Protein AF-A0A7S1YG46-F1 (afdb_monomer)

Secondary structure (DSSP, 8-state):
-TT---HHHHHHHHHHHHHHHHHHHHHHHHHHHHHHHHHHHHHHHHHHHHHHHHHHHHHHHHHHHHHHHHHHHHHHHHHHHHHHHHHH-SS--HHHHHHHHHHHHHHHHHHHHHHHHHHHHHHHHHHHHHHHHHHHHHHHHHHHHHHHHHHHHHHHHHHHHHHHHHHHHH--

Sequence (172 aa):
NPLKRPLAEIVVDKHVILYKETLVELEEVKKQLEATSTKLKGRDEETASLQQTLSRAEQDAHDAKSRAEQLEDQLKAVAAAQEQVSAAQSVSTPKEETISEGHHRLQQEHRDLRDTWETTQQESRTLRQELDREREGRVADAQELTAIRAELGALQHEMQALSDHQDVRTLS

pLDDT: mean 85.01, std 12.05, range [45.81, 96.38]

Organism: NCBI:txid210454

Radius of gyration: 37.29 Å; Cα contacts (8 Å, |Δi|>4): 87; chains: 1; bounding box: 83×27×105 Å

Solvent-accessible surface area (backbone atoms only — not comparable to full-atom values): 9106 Å² total; per-residue (Å²): 129,95,83,73,73,55,71,68,59,59,51,48,55,50,51,55,48,49,49,53,52,51,48,53,52,44,53,51,47,48,51,50,45,53,52,43,52,50,49,44,52,52,45,55,52,49,45,51,52,45,52,54,51,37,55,48,34,52,49,53,27,50,54,32,46,55,51,31,55,52,43,52,54,49,51,54,52,50,52,53,51,48,53,52,50,60,73,72,40,100,76,70,70,73,67,54,52,55,51,52,52,52,50,53,50,50,54,46,56,35,48,54,30,49,54,50,26,53,51,33,50,52,50,36,55,52,45,49,54,52,44,50,51,47,52,52,50,42,53,52,41,54,51,50,47,50,50,43,52,52,52,47,53,50,47,51,52,51,49,50,54,53,49,55,57,50,56,60,60,78,77,105

Foldseek 3Di:
DPPDDDPVVVVVVVLVVVLVVLVVVLVVLVVVLVVLVVVLVVLVVVLVVLVVVLVVLVVLLVVLVVVLVVLVVVLVVLVVVLVVVVVVDPDDPPVNVVSVVVNVVSVVSSVVSVVSSVVSVVVSVVSVVVSVVSVVVSVVSVVVSVVSVVVSVVSVVVSVVSVVVVVVVVVD

Structure (mmCIF, N/CA/C/O backbone):
data_AF-A0A7S1YG46-F1
#
_entry.id   AF-A0A7S1YG46-F1
#
loop_
_atom_site.group_PDB
_atom_site.id
_atom_site.type_symbol
_atom_site.label_atom_id
_atom_site.label_alt_id
_atom_site.label_comp_id
_atom_site.label_asym_id
_atom_site.label_entity_id
_atom_site.label_seq_id
_atom_site.pdbx_PDB_ins_code
_atom_site.Cartn_x
_atom_site.Cartn_y
_atom_site.Cartn_z
_atom_site.occupancy
_atom_site.B_iso_or_equiv
_atom_site.auth_seq_id
_atom_site.auth_comp_id
_atom_site.auth_asym_id
_atom_site.auth_atom_id
_atom_site.pdbx_PDB_model_num
ATOM 1 N N . ASN A 1 1 ? 47.379 17.885 -52.224 1.00 47.41 1 ASN A N 1
ATOM 2 C CA . ASN A 1 1 ? 45.932 18.181 -52.207 1.00 47.41 1 ASN A CA 1
ATOM 3 C C . ASN A 1 1 ? 45.300 17.341 -51.096 1.00 47.41 1 ASN A C 1
ATOM 5 O O . ASN A 1 1 ? 44.994 16.183 -51.346 1.00 47.41 1 ASN A O 1
ATOM 9 N N . PRO A 1 2 ? 45.220 17.849 -49.855 1.00 47.88 2 PRO A N 1
ATOM 10 C CA . PRO A 1 2 ? 44.826 17.064 -48.675 1.00 47.88 2 PRO A CA 1
ATOM 11 C C . PRO A 1 2 ? 43.309 16.796 -48.566 1.00 47.88 2 PRO A C 1
ATOM 13 O O . PRO A 1 2 ? 42.843 16.319 -47.542 1.00 47.88 2 PRO A O 1
ATOM 16 N N . LEU A 1 3 ? 42.530 17.089 -49.614 1.00 56.41 3 LEU A N 1
ATOM 17 C CA . LEU A 1 3 ? 41.060 17.092 -49.587 1.00 56.41 3 LEU A CA 1
ATOM 18 C C . LEU A 1 3 ? 40.397 15.903 -50.301 1.00 56.41 3 LEU A C 1
ATOM 20 O O . LEU A 1 3 ? 39.208 15.951 -50.594 1.00 56.41 3 LEU A O 1
ATOM 24 N N . LYS A 1 4 ? 41.129 14.826 -50.594 1.00 56.94 4 LYS A N 1
ATOM 25 C CA . LYS A 1 4 ? 40.539 13.606 -51.165 1.00 56.94 4 LYS A CA 1
ATOM 26 C C . LYS A 1 4 ? 40.788 12.416 -50.251 1.00 56.94 4 LYS A C 1
ATOM 28 O O . LYS A 1 4 ? 41.571 11.536 -50.590 1.00 56.94 4 LYS A O 1
ATOM 33 N N . ARG A 1 5 ? 40.109 12.385 -49.100 1.00 59.00 5 ARG A N 1
ATOM 34 C CA . ARG A 1 5 ? 39.819 11.084 -48.487 1.00 59.00 5 ARG A CA 1
ATOM 35 C C . ARG A 1 5 ? 38.847 10.339 -49.408 1.00 59.00 5 ARG A C 1
ATOM 37 O O . ARG A 1 5 ? 37.909 10.971 -49.908 1.00 59.00 5 ARG A O 1
ATOM 44 N N . PRO A 1 6 ? 39.058 9.045 -49.684 1.00 71.69 6 PRO A N 1
ATOM 45 C CA . PRO A 1 6 ? 38.084 8.245 -50.408 1.00 71.69 6 PRO A CA 1
ATOM 46 C C . PRO A 1 6 ? 36.746 8.278 -49.661 1.00 71.69 6 PRO A C 1
ATOM 48 O O . PRO A 1 6 ? 36.713 8.165 -48.437 1.00 71.69 6 PRO A O 1
ATOM 51 N N . LEU A 1 7 ? 35.633 8.395 -50.390 1.00 66.19 7 LEU A N 1
ATOM 52 C CA . LEU A 1 7 ? 34.276 8.372 -49.818 1.00 66.19 7 LEU A CA 1
ATOM 53 C C . LEU A 1 7 ? 34.048 7.169 -48.883 1.00 66.19 7 LEU A C 1
ATOM 55 O O . LEU A 1 7 ? 33.333 7.294 -47.895 1.00 66.19 7 LEU A O 1
ATOM 59 N N . ALA A 1 8 ? 34.690 6.031 -49.160 1.00 62.94 8 ALA A N 1
ATOM 60 C CA . ALA A 1 8 ? 34.636 4.841 -48.317 1.00 62.94 8 ALA A CA 1
ATOM 61 C C . ALA A 1 8 ? 35.151 5.092 -46.885 1.00 62.94 8 ALA A C 1
ATOM 63 O O . ALA A 1 8 ? 34.512 4.661 -45.932 1.00 62.94 8 ALA A O 1
ATOM 64 N N . GLU A 1 9 ? 36.243 5.843 -46.731 1.00 66.06 9 GLU A N 1
ATOM 65 C CA . GLU A 1 9 ? 36.902 6.114 -45.445 1.00 66.06 9 GLU A CA 1
ATOM 66 C C . GLU A 1 9 ? 36.054 7.059 -44.571 1.00 66.06 9 GLU A C 1
ATOM 68 O O . GLU A 1 9 ? 35.836 6.802 -43.392 1.00 66.06 9 GLU A O 1
ATOM 73 N N . ILE A 1 10 ? 35.453 8.090 -45.182 1.00 71.31 10 ILE A N 1
ATOM 74 C CA . ILE A 1 10 ? 34.524 9.020 -44.508 1.00 71.31 10 ILE A CA 1
ATOM 75 C C . ILE A 1 10 ? 33.268 8.291 -44.008 1.00 71.31 10 ILE A C 1
ATOM 77 O O . ILE A 1 10 ? 32.745 8.594 -42.935 1.00 71.31 10 ILE A O 1
ATOM 81 N N . VAL A 1 11 ? 32.759 7.329 -44.784 1.00 70.88 11 VAL A N 1
ATOM 82 C CA . VAL A 1 11 ? 31.566 6.568 -44.393 1.00 70.88 11 VAL A CA 1
ATOM 83 C C . VAL A 1 11 ? 31.880 5.580 -43.267 1.00 70.88 11 VAL A C 1
ATOM 85 O O . VAL A 1 11 ? 31.024 5.389 -42.405 1.00 70.88 11 VAL A O 1
ATOM 88 N N . VAL A 1 12 ? 33.080 4.990 -43.238 1.00 74.06 12 VAL A N 1
ATOM 89 C CA . VAL A 1 12 ? 33.535 4.133 -42.128 1.00 74.06 12 VAL A CA 1
ATOM 90 C C . VAL A 1 12 ? 33.676 4.944 -40.840 1.00 74.06 12 VAL A C 1
ATOM 92 O O . VAL A 1 12 ? 33.103 4.547 -39.827 1.00 74.06 12 VAL A O 1
ATOM 95 N N . ASP A 1 13 ? 34.325 6.112 -40.892 1.00 78.94 13 ASP A N 1
ATOM 96 C CA . ASP A 1 13 ? 34.451 7.012 -39.734 1.00 78.94 13 ASP A CA 1
ATOM 97 C C . ASP A 1 13 ? 33.069 7.372 -39.161 1.00 78.94 13 ASP A C 1
ATOM 99 O O . ASP A 1 13 ? 32.851 7.300 -37.951 1.00 78.94 13 ASP A O 1
ATOM 103 N N . LYS A 1 14 ? 32.094 7.679 -40.031 1.00 82.62 14 LYS A N 1
ATOM 104 C CA . LYS A 1 14 ? 30.720 7.987 -39.610 1.00 82.62 14 LYS A CA 1
ATOM 105 C C . LYS A 1 14 ? 30.000 6.786 -38.979 1.00 82.62 14 LYS A C 1
ATOM 107 O O . LYS A 1 14 ? 29.312 6.971 -37.983 1.00 82.62 14 LYS A O 1
ATOM 112 N N . HIS A 1 15 ? 30.158 5.573 -39.516 1.00 81.38 15 HIS A N 1
ATOM 113 C CA . HIS A 1 15 ? 29.545 4.367 -38.933 1.00 81.38 15 HIS A CA 1
ATOM 114 C C . HIS A 1 15 ? 30.136 4.020 -37.566 1.00 81.38 15 HIS A C 1
ATOM 116 O O . HIS A 1 15 ? 29.400 3.632 -36.668 1.00 81.38 15 HIS A O 1
ATOM 122 N N . VAL A 1 16 ? 31.450 4.187 -37.390 1.00 84.50 16 VAL A N 1
ATOM 123 C CA . VAL A 1 16 ? 32.114 3.961 -36.097 1.00 84.50 16 VAL A CA 1
ATOM 124 C C . VAL A 1 16 ? 31.633 4.962 -35.046 1.00 84.50 16 VAL A C 1
ATOM 126 O O . VAL A 1 16 ? 31.479 4.586 -33.886 1.00 84.50 16 VAL A O 1
ATOM 129 N N . ILE A 1 17 ? 31.407 6.222 -35.431 1.00 87.25 17 ILE A N 1
ATOM 130 C CA . ILE A 1 17 ? 30.843 7.241 -34.535 1.00 87.25 17 ILE A CA 1
ATOM 131 C C . ILE A 1 17 ? 29.425 6.844 -34.117 1.00 87.25 17 ILE A C 1
ATOM 133 O O . ILE A 1 17 ? 29.183 6.714 -32.922 1.00 87.25 17 ILE A O 1
ATOM 137 N N . LEU A 1 18 ? 28.548 6.544 -35.083 1.00 87.75 18 LEU A N 1
ATOM 138 C CA . LEU A 1 18 ? 27.166 6.138 -34.806 1.00 87.75 18 LEU A CA 1
ATOM 139 C C . LEU A 1 18 ? 27.104 4.893 -33.913 1.00 87.75 18 LEU A C 1
ATOM 141 O O . LEU A 1 18 ? 26.410 4.899 -32.909 1.00 87.75 18 LEU A O 1
ATOM 145 N N . TYR A 1 19 ? 27.903 3.860 -34.197 1.00 88.31 19 TYR A N 1
ATOM 146 C CA . TYR A 1 19 ? 27.942 2.646 -33.374 1.00 88.31 19 TYR A CA 1
ATOM 147 C C . TYR A 1 19 ? 28.326 2.931 -31.913 1.00 88.31 19 TYR A C 1
ATOM 149 O O . TYR A 1 19 ? 27.771 2.336 -30.992 1.00 88.31 19 TYR A O 1
ATOM 157 N N . LYS A 1 20 ? 29.279 3.844 -31.683 1.00 89.38 20 LYS A N 1
ATOM 158 C CA . LYS A 1 20 ? 29.682 4.243 -30.326 1.00 89.38 20 LYS A CA 1
ATOM 159 C C . LYS A 1 20 ? 28.600 5.058 -29.623 1.00 89.38 20 LYS A C 1
ATOM 161 O O . LYS A 1 20 ? 28.421 4.875 -28.425 1.00 89.38 20 LYS A O 1
ATOM 166 N N . GLU A 1 21 ? 27.906 5.933 -30.345 1.00 91.62 21 GLU A N 1
ATOM 167 C CA . GLU A 1 21 ? 26.772 6.700 -29.816 1.00 91.62 21 GLU A CA 1
ATOM 168 C C . GLU A 1 21 ? 25.636 5.754 -29.394 1.00 91.62 21 GLU A C 1
ATOM 170 O O . GLU A 1 21 ? 25.244 5.769 -28.228 1.00 91.62 21 GLU A O 1
ATOM 175 N N . THR A 1 22 ? 25.222 4.829 -30.269 1.00 91.12 22 THR A N 1
ATOM 176 C CA . THR A 1 22 ? 24.190 3.821 -29.962 1.00 91.12 22 THR A CA 1
ATOM 177 C C . THR A 1 22 ? 24.595 2.907 -28.797 1.00 91.12 22 THR A C 1
ATOM 179 O O . THR A 1 22 ? 23.752 2.525 -27.989 1.00 91.12 22 THR A O 1
ATOM 182 N N . LEU A 1 23 ? 25.885 2.565 -28.654 1.00 91.75 23 LEU A N 1
ATOM 183 C CA . LEU A 1 23 ? 26.381 1.780 -27.514 1.00 91.75 23 LEU A CA 1
ATOM 184 C C . LEU A 1 23 ? 26.188 2.522 -26.180 1.00 91.75 23 LEU A C 1
ATOM 186 O O . LEU A 1 23 ? 25.766 1.913 -25.197 1.00 91.75 23 LEU A O 1
ATOM 190 N N . VAL A 1 24 ? 26.492 3.823 -26.145 1.00 94.56 24 VAL A N 1
ATOM 191 C CA . VAL A 1 24 ? 26.322 4.659 -24.945 1.00 94.56 24 VAL A CA 1
ATOM 192 C C . VAL A 1 24 ? 24.843 4.777 -24.579 1.00 94.56 24 VAL A C 1
ATOM 194 O O . VAL A 1 24 ? 24.490 4.617 -23.411 1.00 94.56 24 VAL A O 1
ATOM 197 N N . GLU A 1 25 ? 23.974 4.995 -25.566 1.00 93.56 25 GLU A N 1
ATOM 198 C CA . GLU A 1 25 ? 22.521 5.026 -25.362 1.00 93.56 25 GLU A CA 1
ATOM 199 C C . GLU A 1 25 ? 22.003 3.686 -24.825 1.00 93.56 25 GLU A C 1
ATOM 201 O O . GLU A 1 25 ? 21.258 3.645 -23.847 1.00 93.56 25 GLU A O 1
ATOM 206 N N . LEU A 1 26 ? 22.472 2.570 -25.384 1.00 93.50 26 LEU A N 1
ATOM 207 C CA . LEU A 1 26 ? 22.094 1.230 -24.945 1.00 93.50 26 LEU A CA 1
ATOM 208 C C . LEU A 1 26 ? 22.551 0.923 -23.509 1.00 93.50 26 LEU A C 1
ATOM 210 O O . LEU A 1 26 ? 21.830 0.253 -22.767 1.00 93.50 26 LEU A O 1
ATOM 214 N N . GLU A 1 27 ? 23.729 1.393 -23.093 1.00 94.81 27 GLU A N 1
ATOM 215 C CA . GLU A 1 27 ? 24.172 1.291 -21.696 1.00 94.81 27 GLU A CA 1
ATOM 216 C C . GLU A 1 27 ? 23.292 2.110 -20.748 1.00 94.81 27 GLU A C 1
ATOM 218 O O . GLU A 1 27 ? 22.976 1.643 -19.651 1.00 94.81 27 GLU A O 1
ATOM 223 N N . GLU A 1 28 ? 22.866 3.302 -21.157 1.00 96.06 28 GLU A N 1
ATOM 224 C CA . GLU A 1 28 ? 22.003 4.152 -20.338 1.00 96.06 28 GLU A CA 1
ATOM 225 C C . GLU A 1 28 ? 20.589 3.570 -20.203 1.00 96.06 28 GLU A C 1
ATOM 227 O O . GLU A 1 28 ? 20.082 3.425 -19.089 1.00 96.06 28 GLU A O 1
ATOM 232 N N . VAL A 1 29 ? 19.989 3.115 -21.305 1.00 95.44 29 VAL A N 1
ATOM 233 C CA . VAL A 1 29 ? 18.674 2.451 -21.302 1.00 95.44 29 VAL A CA 1
ATOM 234 C C . VAL A 1 29 ? 18.703 1.166 -20.462 1.00 95.44 29 VAL A C 1
ATOM 236 O O . VAL A 1 29 ? 17.746 0.867 -19.744 1.00 95.44 29 VAL A O 1
ATOM 239 N N . LYS A 1 30 ? 19.817 0.418 -20.455 1.00 93.75 30 LYS A N 1
ATOM 240 C CA . LYS A 1 30 ? 19.997 -0.735 -19.550 1.00 93.75 30 LYS A CA 1
ATOM 241 C C . LYS A 1 30 ? 19.988 -0.336 -18.075 1.00 93.75 30 LYS A C 1
ATOM 243 O O . LYS A 1 30 ? 19.328 -1.005 -17.283 1.00 93.75 30 LYS A O 1
ATOM 248 N N . LYS A 1 31 ? 20.673 0.748 -17.696 1.00 96.38 31 LYS A N 1
ATOM 249 C CA . LYS A 1 31 ? 20.643 1.242 -16.307 1.00 96.38 31 LYS A CA 1
ATOM 250 C C . LYS A 1 31 ? 19.236 1.665 -15.900 1.00 96.38 31 LYS A C 1
ATOM 252 O O . LYS A 1 31 ? 18.805 1.355 -14.791 1.00 96.38 31 LYS A O 1
ATOM 257 N N . GLN A 1 32 ? 18.509 2.332 -16.795 1.00 94.50 32 GLN A N 1
ATOM 258 C CA . GLN A 1 32 ? 17.115 2.703 -16.557 1.00 94.50 32 GLN A CA 1
ATOM 259 C C . GLN A 1 32 ? 16.234 1.459 -16.375 1.00 94.50 32 GLN A C 1
ATOM 261 O O . GLN A 1 32 ? 15.458 1.399 -15.425 1.00 94.50 32 GLN A O 1
ATOM 266 N N . LEU A 1 33 ? 16.422 0.417 -17.196 1.00 95.31 33 LEU A N 1
ATOM 267 C CA . LEU A 1 33 ? 15.713 -0.859 -17.054 1.00 95.31 33 LEU A CA 1
ATOM 268 C C . LEU A 1 33 ? 15.948 -1.502 -15.680 1.00 95.31 33 LEU A C 1
ATOM 270 O O . LEU A 1 33 ? 14.998 -1.945 -15.034 1.00 95.31 33 LEU A O 1
ATOM 274 N N . GLU A 1 34 ? 17.202 -1.556 -15.228 1.00 95.88 34 GLU A N 1
ATOM 275 C CA . GLU A 1 34 ? 17.571 -2.115 -13.922 1.00 95.88 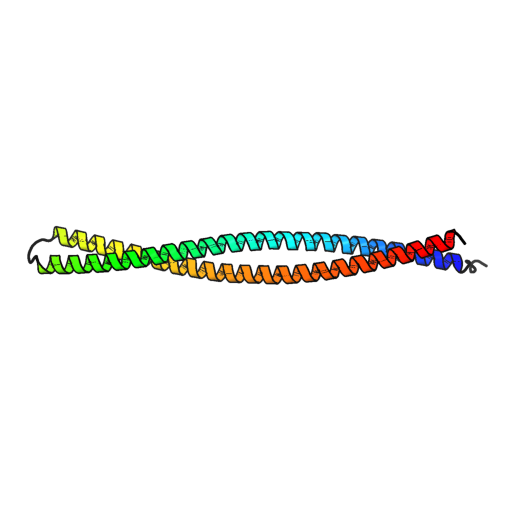34 GLU A CA 1
ATOM 276 C C . GLU A 1 34 ? 16.985 -1.298 -12.764 1.00 95.88 34 GLU A C 1
ATOM 278 O O . GLU A 1 34 ? 16.428 -1.864 -11.814 1.00 95.88 34 GLU A O 1
ATOM 283 N N . ALA A 1 35 ? 17.052 0.032 -12.856 1.00 95.44 35 ALA A N 1
ATOM 284 C CA . ALA A 1 35 ? 16.495 0.934 -11.857 1.00 95.44 35 ALA A CA 1
ATOM 285 C C . ALA A 1 35 ? 14.970 0.780 -11.747 1.00 95.44 35 ALA A C 1
ATOM 287 O O . ALA A 1 35 ? 14.450 0.569 -10.648 1.00 95.44 35 ALA A O 1
ATOM 288 N N . THR A 1 36 ? 14.251 0.822 -12.870 1.00 93.00 36 THR A N 1
ATOM 289 C CA . THR A 1 36 ? 12.785 0.703 -12.897 1.00 93.00 36 THR A CA 1
ATOM 290 C C . THR A 1 36 ? 12.331 -0.706 -12.502 1.00 93.00 36 THR A C 1
ATOM 292 O O . THR A 1 36 ? 11.364 -0.854 -11.758 1.00 93.00 36 THR A O 1
ATOM 295 N N . SER A 1 37 ? 13.080 -1.757 -12.861 1.00 93.06 37 SER A N 1
ATOM 296 C CA . SER A 1 37 ? 12.808 -3.118 -12.373 1.00 93.06 37 SER A CA 1
ATOM 297 C C . SER A 1 37 ? 12.986 -3.252 -10.858 1.00 93.06 37 SER A C 1
ATOM 299 O O . SER A 1 37 ? 12.232 -3.985 -10.217 1.00 93.06 37 SER A O 1
ATOM 301 N N . THR A 1 38 ? 13.979 -2.574 -10.279 1.00 95.44 38 THR A N 1
ATOM 302 C CA . THR A 1 38 ? 14.218 -2.595 -8.829 1.00 95.44 38 THR A CA 1
ATOM 303 C C . THR A 1 38 ? 13.104 -1.864 -8.083 1.00 95.44 38 THR A C 1
ATOM 305 O O . THR A 1 38 ? 12.597 -2.383 -7.089 1.00 95.44 38 THR A O 1
ATOM 308 N N . LYS A 1 39 ? 12.667 -0.704 -8.594 1.00 92.75 39 LYS A N 1
ATOM 309 C CA . LYS A 1 39 ? 11.512 0.035 -8.057 1.00 92.75 39 LYS A CA 1
ATOM 310 C C . LYS A 1 39 ? 10.238 -0.810 -8.072 1.00 92.75 39 LYS A C 1
ATOM 312 O O . LYS A 1 39 ? 9.589 -0.929 -7.037 1.00 92.75 39 LYS A O 1
ATOM 317 N N . LEU A 1 40 ? 9.938 -1.463 -9.199 1.00 93.44 40 LEU A N 1
ATOM 318 C CA . LEU A 1 40 ? 8.757 -2.318 -9.336 1.00 93.44 40 LEU A CA 1
ATOM 319 C C . LEU A 1 40 ? 8.753 -3.453 -8.301 1.00 93.44 40 LEU A C 1
ATOM 321 O O . LEU A 1 40 ? 7.726 -3.727 -7.686 1.00 93.44 40 LEU A O 1
ATOM 325 N N . LYS A 1 41 ? 9.913 -4.078 -8.068 1.00 92.56 41 LYS A N 1
ATOM 326 C CA . LYS A 1 41 ? 10.054 -5.113 -7.039 1.00 92.56 41 LYS A CA 1
ATOM 327 C C . LYS A 1 41 ? 9.805 -4.560 -5.631 1.00 92.56 41 LYS A C 1
ATOM 329 O O . LYS A 1 41 ? 9.094 -5.191 -4.857 1.00 92.56 41 LYS A O 1
ATOM 334 N N . GLY A 1 42 ? 10.353 -3.384 -5.318 1.00 93.06 42 GLY A N 1
ATOM 335 C CA . GLY A 1 42 ? 10.101 -2.708 -4.042 1.00 93.06 42 GLY A CA 1
ATOM 336 C C . GLY A 1 42 ? 8.613 -2.424 -3.820 1.00 93.06 42 GLY A C 1
ATOM 337 O O . GLY A 1 42 ? 8.087 -2.713 -2.749 1.00 93.06 42 GLY A O 1
ATOM 338 N N . ARG A 1 43 ? 7.903 -1.969 -4.860 1.00 91.62 43 ARG A N 1
ATOM 339 C CA . ARG A 1 43 ? 6.449 -1.756 -4.799 1.00 91.62 43 ARG A CA 1
ATOM 340 C C . ARG A 1 43 ? 5.650 -3.034 -4.595 1.00 91.62 43 ARG A C 1
ATOM 342 O O . ARG A 1 43 ? 4.654 -3.018 -3.875 1.00 91.62 43 ARG 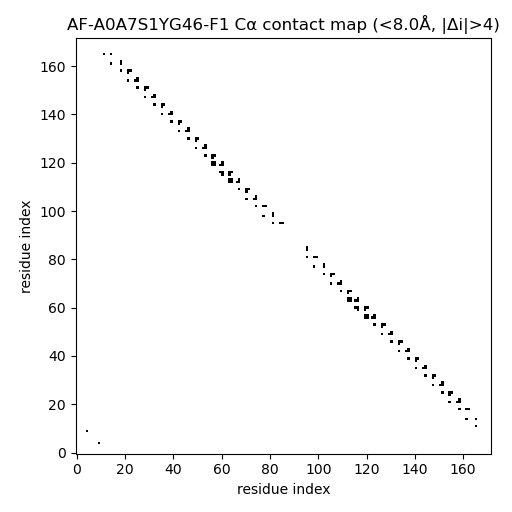A O 1
ATOM 349 N N . ASP A 1 44 ? 6.058 -4.141 -5.212 1.00 90.44 44 ASP A N 1
ATOM 350 C CA . ASP A 1 44 ? 5.411 -5.439 -4.989 1.00 90.44 44 ASP A CA 1
ATOM 351 C C . ASP A 1 44 ? 5.546 -5.880 -3.517 1.00 90.44 44 ASP A C 1
ATOM 353 O O . ASP A 1 44 ? 4.580 -6.369 -2.924 1.00 90.44 44 ASP A O 1
ATOM 357 N N . GLU A 1 45 ? 6.715 -5.661 -2.907 1.00 93.31 45 GLU A N 1
ATOM 358 C CA . GLU A 1 45 ? 6.970 -5.941 -1.487 1.00 93.31 45 GLU A CA 1
ATOM 359 C C . GLU A 1 45 ? 6.149 -5.018 -0.564 1.00 93.31 45 GLU A C 1
ATOM 361 O O . GLU A 1 45 ? 5.516 -5.491 0.385 1.00 93.31 45 GLU A O 1
ATOM 366 N N . GLU A 1 46 ? 6.088 -3.720 -0.869 1.00 92.31 46 GLU A N 1
ATOM 367 C CA . GLU A 1 46 ? 5.306 -2.737 -0.110 1.00 92.31 46 GLU A CA 1
ATOM 368 C C . GLU A 1 46 ? 3.797 -2.999 -0.204 1.00 92.31 46 GLU A C 1
ATOM 370 O O . GLU A 1 46 ? 3.113 -3.057 0.818 1.00 92.31 46 GLU A O 1
ATOM 375 N N . THR A 1 47 ? 3.287 -3.287 -1.405 1.00 93.94 47 THR A N 1
ATOM 376 C CA . THR A 1 47 ? 1.889 -3.689 -1.635 1.00 93.94 47 THR A CA 1
ATOM 377 C C . THR A 1 47 ? 1.528 -4.915 -0.794 1.00 93.94 47 THR A C 1
ATOM 379 O O . THR A 1 47 ? 0.466 -4.952 -0.169 1.00 93.94 47 THR A O 1
ATOM 382 N N . ALA A 1 48 ? 2.406 -5.924 -0.747 1.00 91.44 48 ALA A N 1
ATOM 383 C CA . ALA A 1 48 ? 2.181 -7.124 0.055 1.00 91.44 48 ALA A CA 1
ATOM 384 C C . ALA A 1 48 ? 2.148 -6.811 1.562 1.00 91.44 48 ALA A C 1
ATOM 386 O O . ALA A 1 48 ? 1.267 -7.303 2.273 1.00 91.44 48 ALA A O 1
ATOM 387 N N . SER A 1 49 ? 3.064 -5.963 2.037 1.00 94.94 49 SER A N 1
ATOM 388 C CA . SER A 1 49 ? 3.125 -5.515 3.434 1.00 94.94 49 SER A CA 1
ATOM 389 C C . SER A 1 49 ? 1.879 -4.720 3.848 1.00 94.94 49 SER A C 1
ATOM 391 O O . SER A 1 49 ? 1.248 -5.018 4.869 1.00 94.94 49 SER A O 1
ATOM 393 N N . LEU A 1 50 ? 1.459 -3.754 3.025 1.00 93.62 50 LEU A N 1
ATOM 394 C CA . LEU A 1 50 ? 0.244 -2.967 3.246 1.00 93.62 50 LEU A CA 1
ATOM 395 C C . LEU A 1 50 ? -0.998 -3.857 3.264 1.00 93.62 50 LEU A C 1
ATOM 397 O O . LEU A 1 50 ? -1.846 -3.720 4.144 1.00 93.62 50 LEU A O 1
ATOM 401 N N . GLN A 1 51 ? -1.087 -4.827 2.354 1.00 93.50 51 GLN A N 1
ATOM 402 C CA . GLN A 1 51 ? -2.219 -5.746 2.302 1.00 93.50 51 GLN A CA 1
ATOM 403 C C . GLN A 1 51 ? -2.286 -6.664 3.535 1.00 93.50 51 GLN A C 1
ATOM 405 O O . GLN A 1 51 ? -3.375 -6.919 4.061 1.00 93.50 51 GLN A O 1
ATOM 410 N N . GLN A 1 52 ? -1.138 -7.116 4.050 1.00 95.50 52 GLN A N 1
ATOM 411 C CA . GLN A 1 52 ? -1.074 -7.860 5.309 1.00 95.50 52 GLN A CA 1
ATOM 412 C C . GLN A 1 52 ? -1.516 -6.998 6.501 1.00 95.50 52 GLN A C 1
ATOM 414 O O . GLN A 1 52 ? -2.258 -7.470 7.365 1.00 95.50 52 GLN A O 1
ATOM 419 N N . THR A 1 53 ? -1.078 -5.740 6.542 1.00 92.81 53 THR A N 1
ATOM 420 C CA . THR A 1 53 ? -1.396 -4.802 7.628 1.00 92.81 53 THR A CA 1
ATOM 421 C C . THR A 1 53 ? -2.877 -4.431 7.620 1.00 92.81 53 THR A C 1
ATOM 423 O O . THR A 1 53 ? -3.527 -4.494 8.660 1.00 92.81 53 THR A O 1
ATOM 426 N N . LEU A 1 54 ? -3.445 -4.160 6.441 1.00 93.69 54 LEU A N 1
ATOM 427 C CA . LEU A 1 54 ? -4.875 -3.916 6.262 1.00 93.69 54 LEU A CA 1
ATOM 428 C C . LEU A 1 54 ? -5.716 -5.105 6.740 1.00 93.69 54 LEU A C 1
ATOM 430 O O . LEU A 1 54 ? -6.686 -4.906 7.464 1.00 93.69 54 LEU A O 1
ATOM 434 N N . SER A 1 55 ? -5.315 -6.333 6.397 1.00 92.94 55 SER A N 1
ATOM 435 C CA . SER A 1 55 ? -6.029 -7.544 6.829 1.00 92.94 55 SER A CA 1
ATOM 436 C C . SER A 1 55 ? -6.051 -7.688 8.356 1.00 92.94 55 SER A C 1
ATOM 438 O O . SER A 1 55 ? -7.054 -8.110 8.924 1.00 92.94 55 SER A O 1
ATOM 440 N N . ARG A 1 56 ? -4.956 -7.319 9.038 1.00 93.81 56 ARG A N 1
ATOM 441 C CA . ARG A 1 56 ? -4.897 -7.315 10.510 1.00 93.81 56 ARG A CA 1
ATOM 442 C C . ARG A 1 56 ? -5.789 -6.235 11.108 1.00 93.81 56 ARG A C 1
ATOM 444 O O . ARG A 1 56 ? -6.597 -6.552 11.967 1.00 93.81 56 ARG A O 1
ATOM 451 N N . ALA A 1 57 ? -5.708 -5.004 10.605 1.00 89.50 57 ALA A N 1
ATOM 452 C CA . ALA A 1 57 ? -6.551 -3.909 11.080 1.00 89.50 57 ALA A CA 1
ATOM 453 C C . ALA A 1 57 ? -8.051 -4.219 10.903 1.00 89.50 57 ALA A C 1
ATOM 455 O O . ALA A 1 57 ? -8.867 -3.924 11.772 1.00 89.50 57 ALA A O 1
ATOM 456 N N . GLU A 1 58 ? -8.435 -4.860 9.797 1.00 90.19 58 GLU A N 1
ATOM 457 C CA . GLU A 1 58 ? -9.814 -5.312 9.582 1.00 90.19 58 GLU A CA 1
ATOM 458 C C . GLU A 1 58 ? -10.252 -6.373 10.600 1.00 90.19 58 GLU A C 1
ATOM 460 O O . GLU A 1 58 ? -11.379 -6.305 11.097 1.00 90.19 58 GLU A O 1
ATOM 465 N N . GLN A 1 59 ? -9.367 -7.317 10.935 1.00 93.88 59 GLN A N 1
ATOM 466 C CA . GLN A 1 59 ? -9.630 -8.328 11.956 1.00 93.88 59 GLN A CA 1
ATOM 467 C C . GLN A 1 59 ? -9.766 -7.697 13.347 1.00 93.88 59 GLN A C 1
ATOM 469 O O . GLN A 1 59 ? -10.752 -7.951 14.034 1.00 93.88 59 GLN A O 1
ATOM 474 N N . ASP A 1 60 ? -8.841 -6.817 13.729 1.00 88.12 60 ASP A N 1
ATOM 475 C CA . ASP A 1 60 ? -8.864 -6.131 15.024 1.00 88.12 60 ASP A CA 1
ATOM 476 C C . ASP A 1 60 ? -10.137 -5.282 15.178 1.00 88.12 60 ASP A C 1
ATOM 478 O O . ASP A 1 60 ? -10.787 -5.296 16.226 1.00 88.12 60 ASP A O 1
ATOM 482 N N . ALA A 1 61 ? -10.564 -4.598 14.110 1.00 85.38 61 ALA A N 1
ATOM 483 C CA . ALA A 1 61 ? -11.823 -3.859 14.102 1.00 85.38 61 ALA A CA 1
ATOM 484 C C . ALA A 1 61 ? -13.044 -4.785 14.235 1.00 85.38 61 ALA A C 1
ATOM 486 O O . ALA A 1 61 ? -14.023 -4.422 14.893 1.00 85.38 61 ALA A O 1
ATOM 487 N N . HIS A 1 62 ? -13.020 -5.965 13.612 1.00 91.62 62 HIS A N 1
ATOM 488 C CA . HIS A 1 62 ? -14.092 -6.947 13.759 1.00 91.62 62 HIS A CA 1
ATOM 489 C C . HIS A 1 62 ? -14.188 -7.460 15.203 1.00 91.62 62 HIS A C 1
ATOM 491 O O . HIS A 1 62 ? -15.279 -7.472 15.780 1.00 91.62 62 HIS A O 1
ATOM 497 N N . ASP A 1 63 ? -13.050 -7.799 15.804 1.00 91.00 63 ASP A N 1
ATOM 498 C CA . ASP A 1 63 ? -12.969 -8.315 17.170 1.00 91.00 63 ASP A CA 1
ATOM 499 C C . ASP A 1 63 ? -13.389 -7.253 18.197 1.00 91.00 63 ASP A C 1
ATOM 501 O O . ASP A 1 63 ? -14.190 -7.532 19.096 1.00 91.00 63 ASP A O 1
ATOM 505 N N . ALA A 1 64 ? -12.926 -6.008 18.031 1.00 84.06 64 ALA A N 1
ATOM 506 C CA . ALA A 1 64 ? -13.327 -4.881 18.872 1.00 84.06 64 ALA A CA 1
ATOM 507 C C . ALA A 1 64 ? -14.841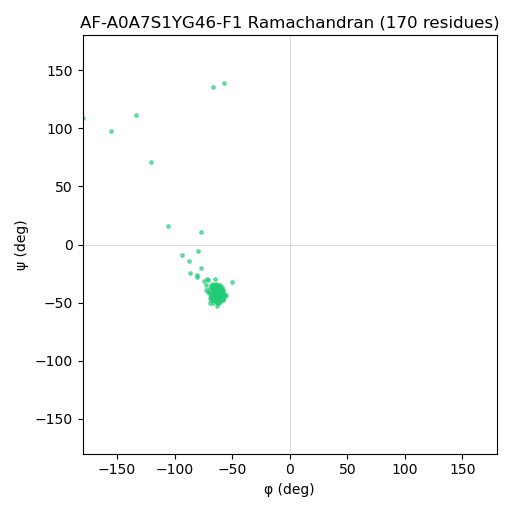 -4.636 18.805 1.00 84.06 64 ALA A C 1
ATOM 509 O O . ALA A 1 64 ? -15.489 -4.466 19.841 1.00 84.06 64 ALA A O 1
ATOM 510 N N . LYS A 1 65 ? -15.422 -4.686 17.599 1.00 88.75 65 LYS A N 1
ATOM 511 C CA . LYS A 1 65 ? -16.866 -4.534 17.405 1.00 88.75 65 LYS A CA 1
ATOM 512 C C . LYS A 1 65 ? -17.652 -5.651 18.091 1.00 88.75 65 LYS A C 1
ATOM 514 O O . LYS A 1 65 ? -18.586 -5.359 18.832 1.00 88.75 65 LYS A O 1
ATOM 519 N N . SER A 1 66 ? -17.268 -6.911 17.882 1.00 92.06 66 SER A N 1
ATOM 520 C CA . SER A 1 66 ? -17.963 -8.046 18.501 1.00 92.06 66 SER A CA 1
ATOM 521 C C . SER A 1 66 ? -17.901 -7.977 20.030 1.00 92.06 66 SER A C 1
ATOM 523 O O . SER A 1 66 ? -18.896 -8.223 20.713 1.00 92.06 66 SER A O 1
ATOM 525 N N . ARG A 1 67 ? -16.760 -7.561 20.591 1.00 90.44 67 ARG A N 1
ATOM 526 C CA . ARG A 1 67 ? -16.616 -7.380 22.038 1.00 90.44 67 ARG A CA 1
ATOM 527 C C . ARG A 1 67 ? -17.457 -6.218 22.576 1.00 90.44 67 ARG A C 1
ATOM 529 O O . ARG A 1 67 ? -18.020 -6.346 23.661 1.00 90.44 67 ARG A O 1
ATOM 536 N N . ALA A 1 68 ? -17.577 -5.116 21.834 1.00 84.06 68 ALA A N 1
ATOM 537 C CA . ALA A 1 68 ? -18.463 -4.013 22.202 1.00 84.06 68 ALA A CA 1
ATOM 538 C C . ALA A 1 68 ? -19.936 -4.461 22.241 1.00 84.06 68 ALA A C 1
ATOM 540 O O . ALA A 1 68 ? -20.623 -4.181 23.220 1.00 84.06 68 ALA A O 1
ATOM 541 N N . GLU A 1 69 ? -20.391 -5.233 21.246 1.00 88.69 69 GLU A N 1
ATOM 542 C CA . GLU A 1 69 ? -21.746 -5.814 21.220 1.00 88.69 69 GLU A CA 1
ATOM 543 C C . GLU A 1 69 ? -21.997 -6.722 22.441 1.00 88.69 69 GLU A C 1
ATOM 545 O O . GLU A 1 69 ? -23.022 -6.598 23.113 1.00 88.69 69 GLU A O 1
ATOM 550 N N . GLN A 1 70 ? -21.026 -7.565 22.813 1.00 91.00 70 GLN A N 1
ATOM 551 C CA . GLN A 1 70 ? -21.123 -8.407 24.015 1.00 91.00 70 GLN A CA 1
ATOM 552 C C . GLN A 1 70 ? -21.209 -7.594 25.315 1.00 91.00 70 GLN A C 1
ATOM 554 O O . GLN A 1 70 ? -21.977 -7.949 26.213 1.00 91.00 70 GLN A O 1
ATOM 559 N N . LEU A 1 71 ? -20.427 -6.516 25.445 1.00 87.69 71 LEU A N 1
ATOM 560 C CA . LEU A 1 71 ? -20.504 -5.639 26.617 1.00 87.69 71 LEU A CA 1
ATOM 561 C C . LEU A 1 71 ? -21.837 -4.890 26.681 1.00 87.69 71 LEU A C 1
ATOM 563 O O . LEU A 1 71 ? -22.348 -4.667 27.777 1.00 87.69 71 LEU A O 1
ATOM 567 N N . GLU A 1 72 ? -22.422 -4.528 25.540 1.00 88.00 72 GLU A N 1
ATOM 568 C CA . GLU A 1 72 ? -23.744 -3.902 25.497 1.00 88.00 72 GLU A CA 1
ATOM 569 C C . GLU A 1 72 ? -24.826 -4.841 26.057 1.00 88.00 72 GLU A C 1
ATOM 571 O O . GLU A 1 72 ? -25.664 -4.427 26.864 1.00 88.00 72 GLU A O 1
ATOM 576 N N . ASP A 1 73 ? -24.772 -6.125 25.700 1.00 92.00 73 ASP A N 1
ATOM 577 C CA . ASP A 1 73 ? -25.680 -7.138 26.243 1.00 92.00 73 ASP A CA 1
ATOM 578 C C . ASP A 1 73 ? -25.467 -7.359 27.750 1.00 92.00 73 ASP A C 1
ATOM 580 O O . ASP A 1 73 ? -26.435 -7.455 28.513 1.00 92.00 73 ASP A O 1
ATOM 584 N N . GLN A 1 74 ? -24.213 -7.359 28.216 1.00 88.69 74 GLN A N 1
ATOM 585 C CA . GLN A 1 74 ? -23.902 -7.421 29.649 1.00 88.69 74 GLN A CA 1
ATOM 586 C C . GLN A 1 74 ? -24.415 -6.189 30.405 1.00 88.69 74 GLN A C 1
ATOM 588 O O . GLN A 1 74 ? -24.979 -6.331 31.490 1.00 88.69 74 GLN A O 1
ATOM 593 N N . LEU A 1 75 ? -24.280 -4.989 29.834 1.00 88.81 75 LEU A N 1
ATOM 594 C CA . LEU A 1 75 ? -24.801 -3.750 30.414 1.00 88.81 75 LEU A CA 1
ATOM 595 C C . LEU A 1 75 ? -26.324 -3.792 30.569 1.00 88.81 75 LEU A C 1
ATOM 597 O O . LEU A 1 75 ? -26.832 -3.402 31.622 1.00 88.81 75 LEU A O 1
ATOM 601 N N . LYS A 1 76 ? -27.045 -4.309 29.564 1.00 89.56 76 LYS A N 1
ATOM 602 C CA . LYS A 1 76 ? -28.502 -4.520 29.637 1.00 89.56 76 LYS A CA 1
ATOM 603 C C . LYS A 1 76 ? -28.873 -5.500 30.752 1.00 89.56 76 LYS A C 1
ATOM 605 O O . LYS A 1 76 ? -29.802 -5.233 31.512 1.00 89.56 76 LYS A O 1
ATOM 610 N N . ALA A 1 77 ? -28.133 -6.600 30.887 1.00 88.00 77 ALA A N 1
ATOM 611 C CA . ALA A 1 77 ? -28.373 -7.591 31.935 1.00 88.00 77 ALA A CA 1
ATOM 612 C C . ALA A 1 77 ? -28.104 -7.034 33.346 1.00 88.00 77 ALA A C 1
ATOM 614 O O . ALA A 1 77 ? -28.904 -7.254 34.255 1.00 88.00 77 ALA A O 1
ATOM 615 N N . VAL A 1 78 ? -27.016 -6.275 33.525 1.00 86.19 78 VAL A N 1
ATOM 616 C CA . VAL A 1 78 ? -26.685 -5.611 34.798 1.00 86.19 78 VAL A CA 1
ATOM 617 C C . VAL A 1 78 ? -27.738 -4.566 35.163 1.00 86.19 78 VAL A C 1
ATOM 619 O O . VAL A 1 78 ? -28.169 -4.530 36.312 1.00 86.19 78 VAL A O 1
ATOM 622 N N . ALA A 1 79 ? -28.206 -3.768 34.200 1.00 82.44 79 ALA A N 1
ATOM 623 C CA . ALA A 1 79 ? -29.269 -2.792 34.434 1.00 82.44 79 ALA A CA 1
ATOM 624 C C . ALA A 1 79 ? -30.575 -3.464 34.898 1.00 82.44 79 ALA A C 1
ATOM 626 O O . ALA A 1 79 ? -31.171 -3.036 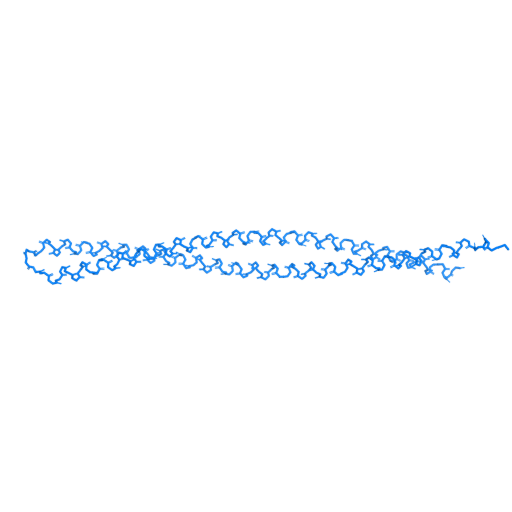35.885 1.00 82.44 79 ALA A O 1
ATOM 627 N N . ALA A 1 80 ? -30.974 -4.565 34.251 1.00 85.94 80 ALA A N 1
ATOM 628 C CA . ALA A 1 80 ? -32.153 -5.333 34.649 1.00 85.94 80 ALA A CA 1
ATOM 629 C C . ALA A 1 80 ? -32.004 -5.961 36.049 1.00 85.94 80 ALA A C 1
ATOM 631 O O . ALA A 1 80 ? -32.951 -5.965 36.836 1.00 85.94 80 ALA A O 1
ATOM 632 N N . ALA A 1 81 ? -30.816 -6.473 36.385 1.00 81.56 81 ALA A N 1
ATOM 633 C CA . ALA A 1 81 ? -30.534 -7.008 37.716 1.00 81.56 81 ALA A CA 1
ATOM 634 C C . ALA A 1 81 ? -30.573 -5.913 38.794 1.00 81.56 81 ALA A C 1
ATOM 636 O O . ALA A 1 81 ? -31.098 -6.149 39.881 1.00 81.56 81 ALA A O 1
ATOM 637 N N . GLN A 1 82 ? -30.063 -4.715 38.493 1.00 82.00 82 GLN A N 1
ATOM 638 C CA . GLN A 1 82 ? -30.123 -3.580 39.409 1.00 82.00 82 GLN A CA 1
ATOM 639 C C . GLN A 1 82 ? -31.567 -3.152 39.677 1.00 82.00 82 GLN A C 1
ATOM 641 O O . GLN A 1 82 ? -31.939 -2.996 40.834 1.00 82.00 82 GLN A O 1
ATOM 646 N N . GLU A 1 83 ? -32.406 -3.068 38.642 1.00 84.25 83 GLU A N 1
ATOM 647 C CA . GLU A 1 83 ? -33.831 -2.752 38.796 1.00 84.25 83 GLU A CA 1
ATOM 648 C C . GLU A 1 83 ? -34.557 -3.777 39.684 1.00 84.25 83 GLU A C 1
ATOM 650 O O . GLU A 1 83 ? -35.336 -3.404 40.561 1.00 84.25 83 GLU A O 1
ATOM 655 N N . GLN A 1 84 ? -34.248 -5.070 39.533 1.00 81.44 84 GLN A N 1
ATOM 656 C CA . GLN A 1 84 ? -34.794 -6.119 40.401 1.00 81.44 84 GLN A CA 1
ATOM 657 C C . GLN A 1 84 ? -34.314 -6.004 41.854 1.00 81.44 84 GLN A C 1
ATOM 659 O O . GLN A 1 84 ? -35.105 -6.229 42.770 1.00 81.44 84 GLN A O 1
ATOM 664 N N . VAL A 1 85 ? -33.043 -5.655 42.084 1.00 77.31 85 VAL A N 1
ATOM 665 C CA . VAL A 1 85 ? -32.490 -5.449 43.435 1.00 77.31 85 VAL A CA 1
ATOM 666 C C . VAL A 1 85 ? -33.137 -4.236 44.104 1.00 77.31 85 VAL A C 1
ATOM 668 O O . VAL A 1 85 ? -33.612 -4.364 45.234 1.00 77.31 85 VAL A O 1
ATOM 671 N N . SER A 1 86 ? -33.248 -3.109 43.395 1.00 73.81 86 SER A N 1
ATOM 672 C CA . SER A 1 86 ? -33.913 -1.902 43.897 1.00 73.81 86 SER A CA 1
ATOM 673 C C . SER A 1 86 ? -35.410 -2.137 44.152 1.00 73.81 86 SER A C 1
ATOM 675 O O . SER A 1 86 ? -35.960 -1.629 45.127 1.00 73.81 86 SER A O 1
ATOM 677 N N . ALA A 1 87 ? -36.082 -2.960 43.336 1.00 74.62 87 ALA A N 1
ATOM 678 C CA . ALA A 1 87 ? -37.478 -3.350 43.561 1.00 74.62 87 ALA A CA 1
ATOM 679 C C . ALA A 1 87 ? -37.657 -4.314 44.752 1.00 74.62 87 ALA A C 1
ATOM 681 O O . ALA A 1 87 ? -38.703 -4.304 45.404 1.00 74.62 87 ALA A O 1
ATOM 682 N N . ALA A 1 88 ? -36.655 -5.148 45.049 1.00 70.12 88 ALA A N 1
ATOM 683 C CA . ALA A 1 88 ? -36.702 -6.150 46.114 1.00 70.12 88 ALA A CA 1
ATOM 684 C C . ALA A 1 88 ? -36.257 -5.625 47.494 1.00 70.12 88 ALA A C 1
ATOM 686 O O . ALA A 1 88 ? -36.497 -6.300 48.499 1.00 70.12 88 ALA A O 1
ATOM 687 N N . GLN A 1 89 ? -35.608 -4.456 47.581 1.00 57.22 89 GLN A N 1
ATOM 688 C CA . GLN A 1 89 ? -35.033 -3.946 48.830 1.00 57.22 89 GLN A CA 1
ATOM 689 C C . GLN A 1 89 ? -35.363 -2.468 49.081 1.00 57.22 89 GLN A C 1
ATOM 691 O O . GLN A 1 89 ? -34.797 -1.572 48.476 1.00 57.22 89 GLN A O 1
ATOM 696 N N . SER A 1 90 ? -36.191 -2.201 50.098 1.00 55.50 90 SER A N 1
ATOM 697 C CA . SER A 1 90 ? -36.264 -0.882 50.753 1.00 55.50 90 SER A CA 1
ATOM 698 C C . SER A 1 90 ? -35.125 -0.657 51.766 1.00 55.50 90 SER A C 1
ATOM 700 O O . SER A 1 90 ? -35.033 0.420 52.346 1.00 55.50 90 SER A O 1
ATOM 702 N N . VAL A 1 91 ? -34.280 -1.669 52.030 1.00 56.75 91 VAL A N 1
ATOM 703 C CA . VAL A 1 91 ? -33.153 -1.626 52.982 1.00 56.75 91 VAL A CA 1
ATOM 704 C C . VAL A 1 91 ? -32.085 -2.667 52.585 1.00 56.75 91 VAL A C 1
ATOM 706 O O . VAL A 1 91 ? -32.237 -3.833 52.937 1.00 56.75 91 VAL A O 1
ATOM 709 N N . SER A 1 92 ? -31.012 -2.285 51.875 1.00 54.00 92 SER A N 1
ATOM 710 C CA . SER A 1 92 ? -29.655 -2.885 51.976 1.00 54.00 92 SER A CA 1
ATOM 711 C C . SER A 1 92 ? -28.672 -2.193 51.013 1.00 54.00 92 SER A C 1
ATOM 713 O O . SER A 1 92 ? -28.745 -2.382 49.807 1.00 54.00 92 SER A O 1
ATOM 715 N N . THR A 1 93 ? -27.726 -1.415 51.539 1.00 60.81 93 THR A N 1
ATOM 716 C CA . THR A 1 93 ? -26.814 -0.548 50.767 1.00 60.81 93 THR A CA 1
ATOM 717 C C . THR A 1 93 ? -25.576 -1.201 50.110 1.00 60.81 93 THR A C 1
ATOM 719 O O . THR A 1 93 ? -25.162 -0.707 49.065 1.00 60.81 93 THR A O 1
ATOM 722 N N . PRO A 1 94 ? -24.968 -2.305 50.602 1.00 62.31 94 PRO A N 1
ATOM 723 C CA . PRO A 1 94 ? -23.670 -2.739 50.066 1.00 62.31 94 PRO A CA 1
ATOM 724 C C . PRO A 1 94 ? -23.748 -3.529 48.748 1.00 62.31 94 PRO A C 1
ATOM 726 O O . PRO A 1 94 ? -22.797 -3.515 47.973 1.00 62.31 94 PRO A O 1
ATOM 729 N N . LYS A 1 95 ? -24.864 -4.216 48.454 1.00 65.38 95 LYS A N 1
ATOM 730 C CA . LYS A 1 95 ? -25.028 -4.927 47.167 1.00 65.38 95 LYS A CA 1
ATOM 731 C C . LYS A 1 95 ? -25.298 -3.972 46.004 1.00 65.38 95 LYS A C 1
ATOM 733 O O . LYS A 1 95 ? -24.889 -4.259 44.884 1.00 65.38 95 LYS A O 1
ATOM 738 N N . GLU A 1 96 ? -25.965 -2.855 46.270 1.00 68.25 96 GLU A N 1
ATOM 739 C CA . GLU A 1 96 ? -26.316 -1.851 45.263 1.00 68.25 96 GLU A CA 1
ATOM 740 C C . GLU A 1 96 ? -25.080 -1.047 44.819 1.00 68.25 96 GLU A C 1
ATOM 742 O O . GLU A 1 96 ? -24.884 -0.845 43.621 1.00 68.25 96 GLU A O 1
ATOM 747 N N . GLU A 1 97 ? -24.177 -0.703 45.751 1.00 72.56 97 GLU A N 1
ATOM 748 C CA . GLU A 1 97 ? -22.879 -0.075 45.440 1.00 72.56 97 GLU A CA 1
ATOM 749 C C . GLU A 1 97 ? -22.011 -0.953 44.528 1.00 72.56 97 GLU A C 1
ATOM 751 O O . GLU A 1 97 ? -21.501 -0.468 43.520 1.00 72.56 97 GLU A O 1
ATOM 756 N N . THR A 1 98 ? -21.903 -2.261 44.800 1.00 78.06 98 THR A N 1
ATOM 757 C CA . THR A 1 98 ? -21.081 -3.166 43.969 1.00 78.06 98 THR A CA 1
ATOM 758 C C . THR A 1 98 ? -21.631 -3.317 42.544 1.00 78.06 98 THR A C 1
ATOM 760 O O . THR A 1 98 ? -20.862 -3.398 41.585 1.00 78.06 98 THR A O 1
ATOM 763 N N . ILE A 1 99 ? -22.959 -3.345 42.378 1.00 79.81 99 ILE A N 1
ATOM 764 C CA . ILE A 1 99 ? -23.591 -3.419 41.050 1.00 79.81 99 ILE A CA 1
ATOM 765 C C . ILE A 1 99 ? -23.395 -2.095 40.302 1.00 79.81 99 ILE A C 1
ATOM 767 O O . ILE A 1 99 ? -23.057 -2.112 39.119 1.00 79.81 99 ILE A O 1
ATOM 771 N N . SER A 1 100 ? -23.520 -0.960 40.994 1.00 79.81 100 SER A N 1
ATOM 772 C CA . SER A 1 100 ? -23.312 0.363 40.404 1.00 79.81 100 SER A CA 1
ATOM 773 C C . SER A 1 100 ? -21.859 0.585 39.959 1.00 79.81 100 SER A C 1
ATOM 775 O O . SER A 1 100 ? -21.626 1.112 38.869 1.00 79.81 100 SER A O 1
ATOM 777 N N . GLU A 1 101 ? -20.874 0.147 40.751 1.00 84.31 101 GLU A N 1
ATOM 778 C CA . GLU A 1 101 ? -19.454 0.169 40.368 1.00 84.31 101 GLU A CA 1
ATOM 779 C C . GLU A 1 101 ? -19.174 -0.745 39.167 1.00 84.31 101 GLU A C 1
ATOM 781 O O . GLU A 1 101 ? -18.502 -0.339 38.214 1.00 84.31 101 GLU A O 1
ATOM 786 N N . GLY A 1 102 ? -19.737 -1.959 39.165 1.00 85.50 102 GLY A N 1
ATOM 787 C CA . GLY A 1 102 ? -19.642 -2.887 38.036 1.00 85.50 102 GLY A CA 1
ATOM 788 C C . GLY A 1 102 ? -20.260 -2.324 36.752 1.00 85.50 102 GLY A C 1
ATOM 789 O O . GLY A 1 102 ? -19.657 -2.419 35.683 1.00 85.50 102 GLY A O 1
ATOM 790 N N . HIS A 1 103 ? -21.421 -1.672 36.854 1.00 85.69 103 HIS A N 1
ATOM 791 C CA . HIS A 1 103 ? -22.077 -1.003 35.733 1.00 85.69 103 HIS A CA 1
ATOM 792 C C . HIS A 1 103 ? -21.218 0.138 35.176 1.00 85.69 103 HIS A C 1
ATOM 794 O O . HIS A 1 103 ? -21.026 0.226 33.963 1.00 85.69 103 HIS A O 1
ATOM 800 N N . HIS A 1 104 ? -20.645 0.977 36.046 1.00 88.88 104 HIS A N 1
ATOM 801 C CA . HIS A 1 104 ? -19.766 2.065 35.621 1.00 88.88 104 HIS A CA 1
ATOM 802 C C . HIS A 1 104 ? -18.519 1.547 34.893 1.00 88.88 104 HIS A C 1
ATOM 804 O O . HIS A 1 104 ? -18.157 2.070 33.838 1.00 88.88 104 HIS A O 1
ATOM 810 N N . ARG A 1 105 ? -17.905 0.474 35.406 1.00 89.12 105 ARG A N 1
ATOM 811 C CA . ARG A 1 105 ? -16.746 -0.161 34.769 1.00 89.12 105 ARG A CA 1
ATOM 812 C C . ARG A 1 105 ? -17.081 -0.716 33.385 1.00 89.12 105 ARG A C 1
ATOM 814 O O . ARG A 1 105 ? -16.359 -0.434 32.435 1.00 89.12 105 ARG A O 1
ATOM 821 N N . LEU A 1 106 ? -18.189 -1.444 33.245 1.00 86.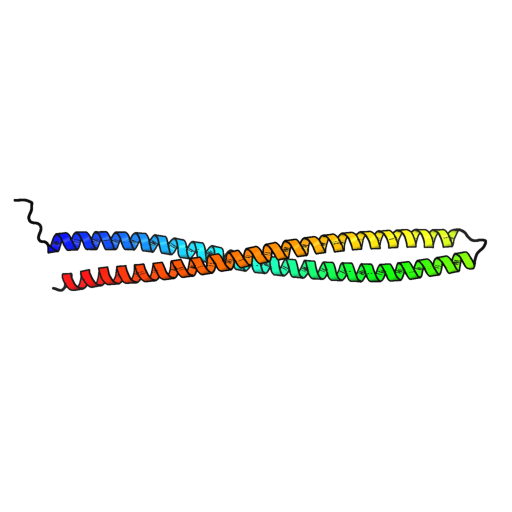94 106 LEU A N 1
ATOM 822 C CA . LEU A 1 106 ? -18.629 -1.971 31.947 1.00 86.94 106 LEU A CA 1
ATOM 823 C C . LEU A 1 106 ? -18.947 -0.845 30.948 1.00 86.94 106 LEU A C 1
ATOM 825 O O . LEU A 1 106 ? -18.636 -0.966 29.766 1.00 86.94 106 LEU A O 1
ATOM 829 N N . GLN A 1 107 ? -19.515 0.277 31.408 1.00 89.00 107 GLN A N 1
ATOM 830 C CA . GLN A 1 107 ? -19.752 1.450 30.558 1.00 89.00 107 GLN A CA 1
ATOM 831 C C . GLN A 1 107 ? -18.453 2.102 30.076 1.00 89.00 107 GLN A C 1
ATOM 833 O O . GLN A 1 107 ? -18.418 2.658 28.975 1.00 89.00 107 GLN A O 1
ATOM 838 N N . GLN A 1 108 ? -17.413 2.101 30.912 1.00 92.44 108 GLN A N 1
ATOM 839 C CA . GLN A 1 108 ? -16.098 2.601 30.530 1.00 92.44 108 GLN A CA 1
ATOM 840 C C . GLN A 1 108 ? -15.447 1.664 29.508 1.00 92.44 108 GLN A C 1
ATOM 842 O O . GLN A 1 108 ? -15.105 2.120 28.424 1.00 92.44 108 GLN A O 1
ATOM 847 N N . GLU A 1 109 ? -15.405 0.357 29.781 1.00 90.19 109 GLU A N 1
ATOM 848 C CA . GLU A 1 109 ? -14.854 -0.640 28.850 1.00 90.19 109 GLU A CA 1
ATOM 849 C C . GLU A 1 109 ? -15.574 -0.620 27.485 1.00 90.19 109 GLU A C 1
ATOM 851 O O . GLU A 1 109 ? -14.934 -0.702 26.438 1.00 90.19 109 GLU A O 1
ATOM 856 N N . HIS A 1 110 ? -16.899 -0.440 27.468 1.00 87.44 110 HIS A N 1
ATOM 857 C CA . HIS A 1 110 ? -17.665 -0.301 26.228 1.00 87.44 110 HIS A CA 1
ATOM 858 C C . HIS A 1 110 ? -17.310 0.978 25.444 1.00 87.44 110 HIS A C 1
ATOM 860 O O . HIS A 1 110 ? -17.254 0.948 24.213 1.00 87.44 110 HIS A O 1
ATOM 866 N N . ARG A 1 111 ? -17.065 2.104 26.131 1.00 92.06 111 ARG A N 1
ATOM 867 C CA . ARG A 1 111 ? -16.590 3.340 25.483 1.00 92.06 111 ARG A CA 1
ATOM 868 C C . ARG A 1 111 ? -15.192 3.162 24.902 1.00 92.06 111 ARG A C 1
ATOM 870 O O . ARG A 1 111 ? -15.006 3.444 23.726 1.00 92.06 111 ARG A O 1
ATOM 877 N N . ASP A 1 112 ? -14.267 2.603 25.673 1.00 89.94 112 ASP A N 1
ATOM 878 C CA . ASP A 1 112 ? -12.884 2.396 25.236 1.00 89.94 112 ASP A CA 1
ATOM 879 C C . ASP A 1 112 ? -12.809 1.481 23.995 1.00 89.94 112 ASP A C 1
ATOM 881 O O . ASP A 1 112 ? -12.049 1.739 23.057 1.00 89.94 112 ASP A O 1
ATOM 885 N N . LEU A 1 113 ? -13.640 0.431 23.940 1.00 86.62 113 LEU A N 1
ATOM 886 C CA . LEU A 1 113 ? -13.732 -0.446 22.766 1.00 86.62 113 LEU A CA 1
ATOM 887 C C . LEU A 1 113 ? -14.338 0.247 21.547 1.00 86.62 113 LEU A C 1
ATOM 889 O O . LEU A 1 113 ? -13.900 -0.015 20.427 1.00 86.62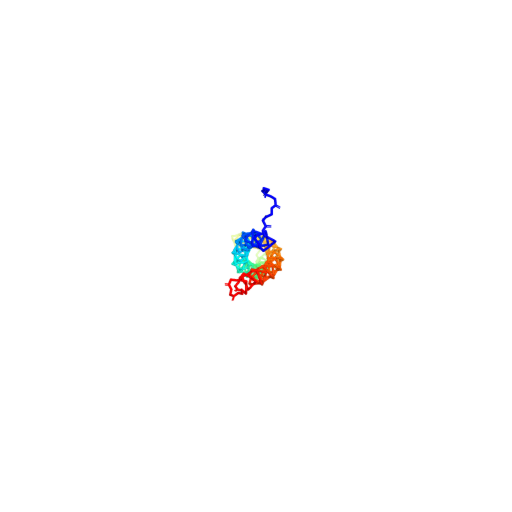 113 LEU A O 1
ATOM 893 N N . ARG A 1 114 ? -15.327 1.125 21.742 1.00 88.06 114 ARG A N 1
ATOM 894 C CA . ARG A 1 114 ? -15.894 1.927 20.652 1.00 88.06 114 ARG A CA 1
ATOM 895 C C . ARG A 1 114 ? -14.846 2.869 20.069 1.00 88.06 114 ARG A C 1
ATOM 897 O O . ARG A 1 114 ? -14.694 2.902 18.851 1.00 88.06 114 ARG A O 1
ATOM 904 N N . ASP A 1 115 ? -14.108 3.572 20.920 1.00 91.69 115 ASP A N 1
ATOM 905 C CA . ASP A 1 115 ? -13.058 4.500 20.493 1.00 91.69 115 ASP A CA 1
ATOM 906 C C . ASP A 1 115 ? -11.931 3.752 19.758 1.00 91.69 115 ASP A C 1
ATOM 908 O O . ASP A 1 115 ? -11.442 4.198 18.715 1.00 91.69 115 ASP A O 1
ATOM 912 N N . THR A 1 116 ? -11.569 2.560 20.251 1.00 88.25 116 THR A N 1
ATOM 913 C CA . THR A 1 116 ? -10.624 1.656 19.575 1.00 88.25 116 THR A CA 1
ATOM 914 C C . THR A 1 116 ? -11.150 1.250 18.198 1.00 88.25 116 THR A C 1
ATOM 916 O O . THR A 1 116 ? -10.443 1.396 17.205 1.00 88.25 116 THR A O 1
ATOM 919 N N . TRP A 1 117 ? -12.406 0.802 18.107 1.00 85.75 117 TRP A N 1
ATOM 920 C CA . TRP A 1 117 ? -13.030 0.413 16.842 1.00 85.75 117 TRP A CA 1
ATOM 921 C C . TRP A 1 117 ? -13.062 1.561 15.824 1.00 85.75 117 TRP A C 1
ATOM 923 O O . TRP A 1 117 ? -12.716 1.351 14.660 1.00 85.75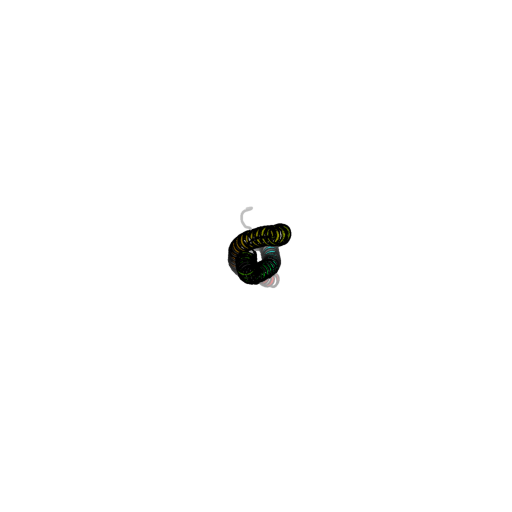 117 TRP A O 1
ATOM 933 N N . GLU A 1 118 ? -13.432 2.775 16.242 1.00 90.06 118 GLU A N 1
ATOM 934 C CA . GLU A 1 118 ? -13.431 3.958 15.372 1.00 90.06 118 GLU A CA 1
ATOM 935 C C . GLU A 1 118 ? -12.021 4.297 14.871 1.00 90.06 118 GLU A C 1
ATOM 937 O O . GLU A 1 118 ? -11.836 4.571 13.681 1.00 90.06 118 GLU A O 1
ATOM 942 N N . THR A 1 119 ? -11.020 4.209 15.750 1.00 90.81 119 THR A N 1
ATOM 943 C CA . THR A 1 119 ? -9.615 4.449 15.396 1.00 90.81 119 THR A CA 1
ATOM 944 C C . THR A 1 119 ? -9.119 3.420 14.381 1.00 90.81 119 THR A C 1
ATOM 946 O O . THR A 1 119 ? -8.629 3.798 13.317 1.00 90.81 119 THR A O 1
ATOM 949 N N . THR A 1 120 ? -9.335 2.125 14.628 1.00 85.06 120 THR A N 1
ATOM 950 C CA . THR A 1 120 ? -8.921 1.057 13.704 1.00 85.06 120 THR A CA 1
ATOM 951 C C . THR A 1 120 ? -9.664 1.135 12.363 1.00 85.06 120 THR A C 1
ATOM 953 O O . THR A 1 120 ? -9.091 0.866 11.305 1.00 85.06 120 THR A O 1
ATOM 956 N N . GLN A 1 121 ? -10.932 1.566 12.351 1.00 87.44 121 GLN A N 1
ATOM 957 C CA . GLN A 1 121 ? -11.665 1.844 11.109 1.00 87.44 121 GLN A CA 1
ATOM 958 C C . GLN A 1 121 ? -11.032 2.985 10.309 1.00 87.44 121 GLN A C 1
ATOM 960 O O . GLN A 1 121 ? -10.933 2.901 9.080 1.00 87.44 121 GLN A O 1
ATOM 965 N N . GLN A 1 122 ? -10.597 4.047 10.984 1.00 92.44 122 GLN A N 1
ATOM 966 C CA . GLN A 1 122 ? -9.919 5.156 10.329 1.00 92.44 122 GLN A CA 1
ATOM 967 C C . GLN A 1 122 ? -8.551 4.732 9.775 1.00 92.44 122 GLN A C 1
ATOM 969 O O . GLN A 1 122 ? -8.237 5.060 8.631 1.00 92.44 122 GLN A O 1
ATOM 974 N N . GLU A 1 123 ? -7.779 3.944 10.524 1.00 89.12 123 GLU A N 1
ATOM 975 C CA . GLU A 1 123 ? -6.518 3.353 10.058 1.00 89.12 123 GLU A CA 1
ATOM 976 C C . GLU A 1 123 ? -6.731 2.453 8.832 1.00 89.12 123 GLU A C 1
ATOM 978 O O . GLU A 1 123 ? -6.028 2.602 7.834 1.00 89.12 123 GLU A O 1
ATOM 9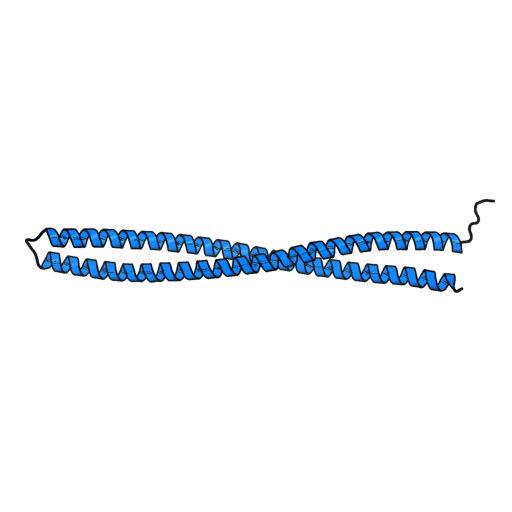83 N N . SER A 1 124 ? -7.759 1.595 8.838 1.00 88.69 124 SER A N 1
ATOM 984 C CA . SER A 1 124 ? -8.118 0.754 7.685 1.00 88.69 124 SER A CA 1
ATOM 985 C C . SER A 1 124 ? -8.421 1.587 6.434 1.00 88.69 124 SER A C 1
ATOM 987 O O . SER A 1 124 ? -7.990 1.237 5.334 1.00 88.69 124 SER A O 1
ATOM 989 N N . ARG A 1 125 ? -9.122 2.722 6.569 1.00 91.75 125 ARG A N 1
ATOM 990 C CA . ARG A 1 125 ? -9.383 3.628 5.435 1.00 91.75 125 ARG A CA 1
ATOM 991 C C . ARG A 1 125 ? -8.098 4.237 4.885 1.00 91.75 125 ARG A C 1
ATOM 993 O O . ARG A 1 125 ? -7.947 4.295 3.667 1.00 91.75 125 ARG A O 1
ATOM 1000 N N . THR A 1 126 ? -7.189 4.661 5.756 1.00 93.25 126 THR A N 1
ATOM 1001 C CA . THR A 1 126 ? -5.884 5.201 5.353 1.00 93.25 126 THR A CA 1
ATOM 1002 C C . THR A 1 126 ? -5.054 4.140 4.630 1.00 93.25 126 THR A C 1
ATOM 1004 O O . THR A 1 126 ? -4.599 4.388 3.516 1.00 93.25 126 THR A O 1
ATOM 1007 N N . LEU A 1 127 ? -4.961 2.928 5.184 1.00 91.50 127 LEU A N 1
ATOM 1008 C CA . LEU A 1 127 ? -4.232 1.810 4.575 1.00 91.50 127 LEU A CA 1
ATOM 1009 C C . LEU A 1 127 ? -4.792 1.420 3.202 1.00 91.50 127 LEU A C 1
ATOM 1011 O O . LEU A 1 127 ? -4.029 1.103 2.294 1.00 91.50 127 LEU A O 1
ATOM 1015 N N . ARG A 1 128 ? -6.118 1.474 3.008 1.00 91.69 128 ARG A N 1
ATOM 1016 C CA . ARG A 1 128 ? -6.730 1.258 1.683 1.00 91.69 128 ARG A CA 1
ATOM 1017 C C . ARG A 1 128 ? -6.289 2.318 0.676 1.00 91.69 128 ARG A C 1
ATOM 1019 O O . ARG A 1 128 ? -5.941 1.966 -0.442 1.00 91.69 128 ARG A O 1
ATOM 1026 N N . GLN A 1 129 ? -6.272 3.591 1.073 1.00 95.75 129 GLN A N 1
ATOM 1027 C CA . GLN A 1 129 ? -5.820 4.673 0.194 1.00 95.75 129 GLN A CA 1
ATOM 1028 C C . GLN A 1 129 ? -4.338 4.536 -0.170 1.00 95.75 129 GLN A C 1
ATOM 1030 O O . GLN A 1 129 ? -3.965 4.800 -1.307 1.00 95.75 129 GLN A O 1
ATOM 1035 N N . GLU A 1 130 ? -3.491 4.133 0.776 1.00 93.94 130 GLU A N 1
ATOM 1036 C CA . GLU A 1 130 ? -2.073 3.857 0.514 1.00 93.94 130 GLU A CA 1
ATOM 1037 C C . GLU A 1 130 ? -1.898 2.665 -0.431 1.00 93.94 130 GLU A C 1
ATOM 1039 O O . GLU A 1 130 ? -1.168 2.767 -1.413 1.00 93.94 130 GLU A O 1
ATOM 1044 N N . LEU A 1 131 ? -2.642 1.578 -0.207 1.00 91.44 131 LEU A N 1
ATOM 1045 C CA . LEU A 1 131 ? -2.631 0.406 -1.080 1.00 91.44 131 LEU A CA 1
ATOM 1046 C C . LEU A 1 131 ? -3.068 0.744 -2.513 1.00 91.44 131 LEU A C 1
ATOM 1048 O O . LEU A 1 131 ? -2.488 0.231 -3.470 1.00 91.44 131 LEU A O 1
ATOM 1052 N N . ASP A 1 132 ? -4.076 1.600 -2.673 1.00 92.12 132 ASP A N 1
ATOM 1053 C CA . ASP A 1 132 ? -4.525 2.047 -3.991 1.00 92.12 132 ASP A CA 1
ATOM 1054 C C . ASP A 1 132 ? -3.454 2.901 -4.689 1.00 92.12 132 ASP A C 1
ATOM 1056 O O . ASP A 1 132 ? -3.159 2.661 -5.860 1.00 92.12 132 ASP A O 1
ATOM 1060 N N . ARG A 1 133 ? -2.784 3.812 -3.966 1.00 93.56 133 ARG A N 1
ATOM 1061 C CA . ARG A 1 133 ? -1.657 4.593 -4.511 1.00 93.56 133 ARG A CA 1
ATOM 1062 C C . ARG A 1 133 ? -0.488 3.710 -4.942 1.00 93.56 133 ARG A C 1
ATOM 1064 O O . ARG A 1 133 ? 0.068 3.930 -6.016 1.00 93.56 133 ARG A O 1
ATOM 1071 N N . GLU A 1 134 ? -0.134 2.696 -4.154 1.00 93.56 134 GLU A N 1
ATOM 1072 C CA . GLU A 1 134 ? 0.944 1.775 -4.529 1.00 93.56 134 GLU A CA 1
ATOM 1073 C C . GLU A 1 134 ? 0.583 0.926 -5.750 1.00 93.56 134 GLU A C 1
ATOM 1075 O O . GLU A 1 134 ? 1.416 0.704 -6.632 1.00 93.56 134 GLU A O 1
ATOM 1080 N N . ARG A 1 135 ? -0.685 0.521 -5.882 1.00 90.94 135 ARG A N 1
ATOM 1081 C CA . ARG A 1 135 ? -1.176 -0.164 -7.088 1.00 90.94 135 ARG A CA 1
ATOM 1082 C C . ARG A 1 135 ? -1.116 0.730 -8.323 1.00 90.94 135 ARG A C 1
ATOM 1084 O O . ARG A 1 135 ? -0.692 0.261 -9.378 1.00 90.94 135 ARG A O 1
ATOM 1091 N N . GLU A 1 136 ? -1.508 1.996 -8.207 1.00 94.44 136 GLU A N 1
ATOM 1092 C CA . GLU A 1 136 ? -1.385 2.976 -9.293 1.00 94.44 136 GLU A CA 1
ATOM 1093 C C . GLU A 1 136 ? 0.084 3.190 -9.686 1.00 94.44 136 GLU A C 1
ATOM 1095 O O . GLU A 1 136 ? 0.428 3.129 -10.869 1.00 94.44 136 GLU A O 1
ATOM 1100 N N . GLY A 1 137 ? 0.970 3.347 -8.697 1.00 91.12 137 GLY A N 1
ATOM 1101 C CA . GLY A 1 137 ? 2.412 3.460 -8.905 1.00 91.12 137 GLY A CA 1
ATOM 1102 C C . GLY A 1 137 ? 3.009 2.238 -9.606 1.00 91.12 137 GLY A C 1
ATOM 1103 O O . GLY A 1 137 ? 3.776 2.377 -10.557 1.00 91.12 137 GLY A O 1
ATOM 1104 N N . ARG A 1 138 ? 2.597 1.029 -9.210 1.00 91.19 138 ARG A N 1
ATOM 1105 C CA . ARG A 1 138 ? 2.999 -0.223 -9.863 1.00 91.19 138 ARG A CA 1
ATOM 1106 C C . ARG A 1 138 ? 2.589 -0.266 -11.337 1.00 91.19 138 ARG A C 1
ATOM 1108 O O . ARG A 1 138 ? 3.369 -0.725 -12.171 1.00 91.19 138 ARG A O 1
ATOM 1115 N N . VAL A 1 139 ? 1.376 0.182 -11.670 1.00 93.44 139 VAL A N 1
ATOM 1116 C CA . VAL A 1 139 ? 0.911 0.241 -13.067 1.00 93.44 139 VAL A CA 1
ATOM 1117 C C . VAL A 1 139 ? 1.776 1.204 -13.879 1.00 93.44 139 VAL A C 1
ATOM 1119 O O . VAL A 1 139 ? 2.178 0.852 -14.989 1.00 93.44 139 VAL A O 1
ATOM 1122 N N . ALA A 1 140 ? 2.101 2.373 -13.324 1.00 92.69 140 ALA A N 1
ATOM 1123 C CA . ALA A 1 140 ? 2.972 3.346 -13.977 1.00 92.69 140 ALA A CA 1
ATOM 1124 C C . ALA A 1 140 ? 4.382 2.779 -14.230 1.00 92.69 140 ALA A C 1
ATOM 1126 O O . ALA A 1 140 ? 4.855 2.810 -15.366 1.00 92.69 140 ALA A O 1
ATOM 1127 N N . ASP A 1 141 ? 5.010 2.165 -13.221 1.00 90.69 141 ASP A N 1
ATOM 1128 C CA . ASP A 1 141 ? 6.336 1.547 -13.371 1.00 90.69 141 ASP A CA 1
ATOM 1129 C C . ASP A 1 141 ? 6.326 0.400 -14.390 1.00 90.69 141 ASP A C 1
ATOM 1131 O O . ASP A 1 141 ? 7.270 0.235 -15.159 1.00 90.69 141 ASP A O 1
ATOM 1135 N N . ALA A 1 142 ? 5.258 -0.404 -14.434 1.00 91.25 142 ALA A N 1
ATOM 1136 C CA . ALA A 1 142 ? 5.130 -1.488 -15.407 1.00 91.25 142 ALA A CA 1
ATOM 1137 C C . ALA A 1 142 ? 5.006 -0.965 -16.851 1.00 91.25 142 ALA A C 1
ATOM 1139 O O . ALA A 1 142 ? 5.550 -1.571 -17.784 1.00 91.25 142 ALA A O 1
ATOM 1140 N N . GLN A 1 143 ? 4.311 0.159 -17.046 1.00 95.12 143 GLN A N 1
ATOM 1141 C CA . GLN A 1 143 ? 4.232 0.841 -18.339 1.00 95.12 143 GLN A CA 1
ATOM 1142 C C . GLN A 1 143 ? 5.591 1.424 -18.743 1.00 95.12 143 GLN A C 1
ATOM 1144 O O . GLN A 1 143 ? 6.032 1.198 -19.871 1.00 95.12 143 GLN A O 1
ATOM 1149 N N . GLU A 1 144 ? 6.286 2.093 -17.820 1.00 95.44 144 GLU A N 1
ATOM 1150 C CA . GLU A 1 144 ? 7.638 2.623 -18.037 1.00 95.44 144 GLU A CA 1
ATOM 1151 C C . GLU A 1 144 ? 8.618 1.502 -18.413 1.00 95.44 144 GLU A C 1
ATOM 1153 O O . GLU A 1 144 ? 9.319 1.582 -19.418 1.00 95.44 144 GLU A O 1
ATOM 1158 N N . LEU A 1 145 ? 8.594 0.390 -17.677 1.00 93.12 145 LEU A N 1
ATOM 1159 C CA . LEU A 1 145 ? 9.437 -0.774 -17.935 1.00 93.12 145 LEU A CA 1
ATOM 1160 C C . LEU A 1 145 ? 9.156 -1.398 -19.311 1.00 93.12 145 LEU A C 1
ATOM 1162 O O . LEU A 1 145 ? 10.074 -1.869 -19.985 1.00 93.12 145 LEU A O 1
ATOM 1166 N N . THR A 1 146 ? 7.898 -1.380 -19.757 1.00 94.94 146 THR A N 1
ATOM 1167 C CA . THR A 1 146 ? 7.522 -1.821 -21.109 1.00 94.94 146 THR A CA 1
ATOM 1168 C C . THR A 1 146 ? 8.104 -0.895 -22.178 1.00 94.94 146 THR A C 1
ATOM 1170 O O . THR A 1 146 ? 8.642 -1.387 -23.171 1.00 94.94 146 THR A O 1
ATOM 1173 N N . ALA A 1 147 ? 8.049 0.422 -21.967 1.00 94.44 147 ALA A N 1
ATOM 1174 C CA . ALA A 1 147 ? 8.622 1.407 -22.882 1.00 94.44 147 ALA A CA 1
ATOM 1175 C C . ALA A 1 147 ? 10.153 1.276 -22.977 1.00 94.44 147 ALA A C 1
ATOM 1177 O O . ALA A 1 147 ? 10.681 1.145 -24.080 1.00 94.44 147 ALA A O 1
ATOM 1178 N N . ILE A 1 148 ? 10.846 1.184 -21.837 1.00 94.00 148 ILE A N 1
ATOM 1179 C CA . ILE A 1 148 ? 12.306 1.004 -21.774 1.00 94.00 148 ILE A CA 1
ATOM 1180 C C . ILE A 1 148 ? 12.732 -0.292 -22.482 1.00 94.00 148 ILE A C 1
ATOM 1182 O O . ILE A 1 148 ? 13.719 -0.317 -23.214 1.00 94.00 148 ILE A O 1
ATOM 1186 N N . ARG A 1 149 ? 11.982 -1.392 -22.313 1.00 93.50 149 ARG A N 1
ATOM 1187 C CA . ARG A 1 149 ? 12.263 -2.652 -23.028 1.00 93.50 149 ARG A CA 1
ATOM 1188 C C . ARG A 1 149 ? 12.110 -2.516 -24.542 1.00 93.50 149 ARG A C 1
ATOM 1190 O O . ARG A 1 149 ? 12.890 -3.123 -25.274 1.00 93.50 149 ARG A O 1
ATOM 1197 N N . ALA A 1 150 ? 11.116 -1.761 -25.004 1.00 95.75 150 ALA A N 1
ATOM 1198 C CA . ALA A 1 150 ? 10.920 -1.515 -26.429 1.00 95.75 150 ALA A CA 1
ATOM 1199 C C . ALA A 1 150 ? 12.072 -0.681 -27.014 1.00 95.75 150 ALA A C 1
ATOM 1201 O O . ALA A 1 150 ? 12.602 -1.034 -28.067 1.00 95.75 150 ALA A O 1
ATOM 1202 N N . GLU A 1 151 ? 12.501 0.365 -26.305 1.00 95.06 151 GLU A N 1
ATOM 1203 C CA . GLU A 1 151 ? 13.652 1.195 -26.679 1.00 95.06 151 GLU A CA 1
ATOM 1204 C C . GLU A 1 151 ? 14.954 0.385 -26.716 1.00 95.06 151 GLU A C 1
ATOM 1206 O O . GLU A 1 151 ? 15.684 0.427 -27.705 1.00 95.06 151 GLU A O 1
ATOM 1211 N N . LEU A 1 152 ? 15.199 -0.447 -25.697 1.00 92.75 152 LEU A N 1
ATOM 1212 C CA . LEU A 1 152 ? 16.355 -1.342 -25.666 1.00 92.75 152 LEU A CA 1
ATOM 1213 C C . LEU A 1 152 ? 16.378 -2.281 -26.880 1.00 92.75 152 LEU A C 1
ATOM 1215 O O . LEU A 1 152 ? 17.430 -2.477 -27.483 1.00 92.75 152 LEU A O 1
ATOM 1219 N N . GLY A 1 153 ? 15.226 -2.850 -27.246 1.00 91.44 153 GLY A N 1
ATOM 1220 C CA . GLY A 1 153 ? 15.103 -3.700 -28.430 1.00 91.44 153 GLY A CA 1
ATOM 1221 C C . GLY A 1 153 ? 15.401 -2.945 -29.727 1.00 91.44 153 GLY A C 1
ATOM 1222 O O . GLY A 1 153 ? 16.106 -3.466 -30.591 1.00 91.44 153 GLY A O 1
ATOM 1223 N N . ALA A 1 154 ? 14.922 -1.705 -29.856 1.00 93.81 154 ALA A N 1
ATOM 1224 C CA . ALA A 1 154 ? 15.201 -0.863 -31.017 1.00 93.81 154 ALA A CA 1
ATOM 1225 C C . ALA A 1 154 ? 16.702 -0.551 -31.153 1.00 93.81 154 ALA A C 1
ATOM 1227 O O . ALA A 1 154 ? 17.269 -0.771 -32.223 1.00 93.81 154 ALA A O 1
ATOM 1228 N N . LEU A 1 155 ? 17.361 -0.145 -30.062 1.00 91.56 155 LEU A N 1
ATOM 1229 C CA . LEU A 1 155 ? 18.803 0.133 -30.043 1.00 91.56 155 LEU A CA 1
ATOM 1230 C C . LEU A 1 155 ? 19.638 -1.120 -30.341 1.00 91.56 155 LEU A C 1
ATOM 1232 O O . LEU A 1 155 ? 20.634 -1.050 -31.058 1.00 91.56 155 LEU A O 1
ATOM 1236 N N . GLN A 1 156 ? 19.222 -2.291 -29.848 1.00 90.94 156 GLN A N 1
ATOM 1237 C CA . GLN A 1 156 ? 19.869 -3.566 -30.181 1.00 90.94 156 GLN A CA 1
ATOM 1238 C C . GLN A 1 156 ? 19.769 -3.888 -31.676 1.00 90.94 156 GLN A C 1
ATOM 1240 O O . GLN A 1 156 ? 20.753 -4.321 -32.277 1.00 90.94 156 GLN A O 1
ATOM 1245 N N . HIS A 1 157 ? 18.604 -3.660 -32.288 1.00 93.19 157 HIS A N 1
ATOM 1246 C CA . HIS A 1 157 ? 18.426 -3.833 -33.728 1.00 93.19 157 HIS A CA 1
ATOM 1247 C C . HIS A 1 157 ? 19.267 -2.840 -34.543 1.00 93.19 157 HIS A C 1
ATOM 1249 O O . HIS A 1 157 ? 19.863 -3.237 -35.544 1.00 93.19 157 HIS A O 1
ATOM 1255 N N . GLU A 1 158 ? 19.357 -1.579 -34.114 1.00 91.38 158 GLU A N 1
ATOM 1256 C CA . GLU A 1 158 ? 20.198 -0.566 -34.761 1.00 91.38 158 GLU A CA 1
ATOM 1257 C C . GLU A 1 158 ? 21.688 -0.916 -34.668 1.00 91.38 158 GLU A C 1
ATOM 1259 O O . GLU A 1 158 ? 22.392 -0.899 -35.679 1.00 91.38 158 GLU A O 1
ATOM 1264 N N . MET A 1 159 ? 22.159 -1.333 -33.489 1.00 88.94 159 MET A N 1
ATOM 1265 C CA . MET A 1 159 ? 23.528 -1.821 -33.310 1.00 88.94 159 MET A CA 1
ATOM 1266 C C . MET A 1 159 ? 23.838 -3.018 -34.211 1.00 88.94 159 MET A C 1
ATOM 1268 O O . MET A 1 159 ? 24.906 -3.054 -34.823 1.00 88.94 159 MET A O 1
ATOM 1272 N N . GLN A 1 160 ? 22.917 -3.983 -34.314 1.00 89.19 160 GLN A N 1
ATOM 1273 C CA . GLN A 1 160 ? 23.099 -5.141 -35.188 1.00 89.19 160 GLN A CA 1
ATOM 1274 C C . GLN A 1 160 ? 23.211 -4.709 -36.653 1.00 89.19 160 GLN A C 1
ATOM 1276 O O . GLN A 1 160 ? 24.126 -5.141 -37.345 1.00 89.19 160 GLN A O 1
ATOM 1281 N N . ALA A 1 161 ? 22.347 -3.799 -37.111 1.00 87.69 161 ALA A N 1
ATOM 1282 C CA . ALA A 1 161 ? 22.397 -3.280 -38.475 1.00 87.69 161 ALA A CA 1
ATOM 1283 C C . ALA A 1 161 ? 23.708 -2.524 -38.771 1.00 87.69 161 ALA A C 1
ATOM 1285 O O . ALA A 1 161 ? 24.273 -2.661 -39.859 1.00 87.69 161 ALA A O 1
ATOM 1286 N N . LEU A 1 162 ? 24.216 -1.749 -37.807 1.00 86.75 162 LEU A N 1
ATOM 1287 C CA . LEU A 1 162 ? 25.506 -1.061 -37.924 1.00 86.75 162 LEU A CA 1
ATOM 1288 C C . LEU A 1 162 ? 26.683 -2.047 -37.971 1.00 86.75 162 LEU A C 1
ATOM 1290 O O . LEU A 1 162 ? 27.612 -1.836 -38.755 1.00 86.75 162 LEU A O 1
ATOM 1294 N N . SER A 1 163 ? 26.628 -3.125 -37.183 1.00 83.81 163 SER A N 1
ATOM 1295 C CA . SER A 1 163 ? 27.630 -4.199 -37.187 1.00 83.81 163 SER A CA 1
ATOM 1296 C C . SER A 1 163 ? 27.625 -4.969 -38.509 1.00 83.81 163 SER A C 1
ATOM 1298 O O . SER A 1 163 ? 28.661 -5.077 -39.164 1.00 83.81 163 SER A O 1
ATOM 1300 N N . ASP A 1 164 ? 26.452 -5.420 -38.962 1.00 83.44 164 ASP A N 1
ATOM 1301 C CA . ASP A 1 164 ? 26.296 -6.160 -40.219 1.00 83.44 164 ASP A CA 1
ATOM 1302 C C . ASP A 1 164 ? 26.794 -5.330 -41.416 1.00 83.44 164 ASP A C 1
ATOM 1304 O O . ASP A 1 164 ? 27.409 -5.855 -42.349 1.00 83.44 164 ASP A O 1
ATOM 1308 N N . HIS A 1 165 ? 26.585 -4.006 -41.395 1.00 73.94 165 HIS A N 1
ATOM 1309 C CA . HIS A 1 165 ? 27.071 -3.133 -42.461 1.00 73.94 165 HIS A CA 1
ATOM 1310 C C . HIS A 1 165 ? 28.602 -2.956 -42.455 1.00 73.94 165 HIS A C 1
ATOM 1312 O O . HIS A 1 165 ? 29.193 -2.785 -43.530 1.00 73.94 165 HIS A O 1
ATOM 1318 N N . GLN A 1 166 ? 29.252 -3.019 -41.286 1.00 67.69 166 GLN A N 1
ATOM 1319 C CA . GLN A 1 166 ? 30.715 -3.043 -41.186 1.00 67.69 166 GLN A CA 1
ATOM 1320 C C . GLN A 1 166 ? 31.293 -4.358 -41.724 1.00 67.69 166 GLN A C 1
ATOM 1322 O O . GLN A 1 166 ? 32.226 -4.311 -42.529 1.00 67.69 166 GLN A O 1
ATOM 1327 N N . ASP A 1 167 ? 30.708 -5.503 -41.366 1.00 64.00 167 ASP A N 1
ATOM 1328 C CA . ASP A 1 167 ? 31.205 -6.829 -41.763 1.00 64.00 167 ASP A CA 1
ATOM 1329 C C . ASP A 1 167 ? 31.090 -7.086 -43.276 1.00 64.00 167 ASP A C 1
ATOM 1331 O O . ASP A 1 167 ? 32.001 -7.628 -43.904 1.00 64.00 167 ASP A O 1
ATOM 1335 N N . VAL A 1 168 ? 30.013 -6.620 -43.918 1.00 60.16 168 VAL A N 1
ATOM 1336 C CA . VAL A 1 168 ? 29.850 -6.733 -45.382 1.00 60.16 168 VAL A CA 1
ATOM 1337 C C . VAL A 1 168 ? 30.905 -5.918 -46.149 1.00 60.16 168 VAL A C 1
ATOM 1339 O O . VAL A 1 168 ? 31.301 -6.298 -47.253 1.00 60.16 168 VAL A O 1
ATOM 1342 N N . ARG A 1 169 ? 31.393 -4.806 -45.582 1.00 56.25 169 ARG A N 1
ATOM 1343 C CA . ARG A 1 169 ? 32.403 -3.94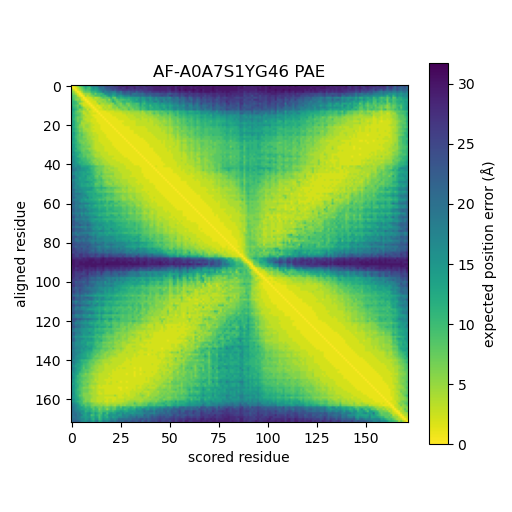6 -46.224 1.00 56.25 169 ARG A CA 1
ATOM 1344 C C . ARG A 1 169 ? 33.844 -4.365 -45.965 1.00 56.25 169 ARG A C 1
ATOM 1346 O O . ARG A 1 169 ? 34.695 -4.008 -46.767 1.00 56.25 169 ARG A O 1
ATOM 1353 N N . THR A 1 170 ? 34.138 -5.072 -44.878 1.00 55.53 170 THR A N 1
ATOM 1354 C CA . THR A 1 170 ? 35.486 -5.617 -44.631 1.00 55.53 170 THR A CA 1
ATOM 1355 C C . THR A 1 170 ? 35.764 -6.869 -45.467 1.00 55.53 170 THR A C 1
ATOM 1357 O O . THR A 1 170 ? 36.926 -7.199 -45.697 1.00 55.53 170 THR A O 1
ATOM 1360 N N . LEU A 1 171 ? 34.710 -7.537 -45.953 1.00 49.38 171 LEU A N 1
ATOM 1361 C CA . LEU A 1 171 ? 34.774 -8.712 -46.829 1.00 49.38 171 LEU A CA 1
ATOM 1362 C C . LEU A 1 171 ? 34.704 -8.397 -48.342 1.00 49.38 171 LEU A C 1
ATOM 1364 O O . LEU A 1 171 ? 34.913 -9.315 -49.137 1.00 49.38 171 LEU A O 1
ATOM 1368 N N . SER A 1 172 ? 34.407 -7.150 -48.744 1.00 45.81 172 SER A N 1
ATOM 1369 C CA . SER A 1 172 ? 34.285 -6.699 -50.152 1.00 45.81 172 SER A CA 1
ATOM 1370 C C . SER A 1 172 ? 35.483 -5.867 -50.604 1.00 45.81 172 SER A C 1
ATOM 1372 O O . SER A 1 172 ? 35.896 -6.022 -51.774 1.00 45.81 172 SER A O 1
#

Nearest PDB structures (foldseek):
  4mh6-assembly1_A  TM=5.773E-01  e=2.976E-02  Vibrio parahaemolyticus RIMD 2210633
  3g67-assembly1_A  TM=4.479E-01  e=5.797E-02  Thermotoga maritima
  3zx6-assembly1_B  TM=6.345E-01  e=3.245E-01  Archaeoglobus fulgidus DSM 4304
  3ja6-assembly1_I  TM=4.362E-01  e=1.576E-01  Escherichia coli
  3zx6-assembly1_A  TM=4.017E-01  e=3.430E-01  Archaeoglobus fulgidus DSM 4304

Mean predicted aligned error: 9.65 Å